Protein AF-A0A2H5QC59-F1 (afdb_monomer_lite)

pLDDT: mean 82.48, std 16.46, range [29.66, 98.06]

Secondary structure (DSSP, 8-state):
-PPP-S--HHHHHHHTSSSPPP----S---BTTB---SEESS--SS-PEE--TT-TTTSPP-----TT-----------SS--EEEEBTTB-EEEEEETTEEEEEEEESEEEE--

Structure (mmCIF, N/CA/C/O backbone):
data_AF-A0A2H5QC59-F1
#
_entry.id   AF-A0A2H5QC59-F1
#
loop_
_atom_site.group_PDB
_atom_site.id
_atom_site.type_symbol
_atom_site.label_atom_id
_atom_site.label_alt_id
_atom_site.label_comp_id
_atom_site.label_asym_id
_atom_site.label_entity_id
_atom_site.label_seq_id
_atom_site.pdbx_PDB_ins_code
_atom_site.Cartn_x
_atom_site.Cartn_y
_atom_site.Cartn_z
_atom_site.occupancy
_atom_site.B_iso_or_equiv
_atom_site.auth_seq_id
_atom_site.auth_comp_id
_atom_site.auth_asym_id
_atom_site.auth_atom_id
_atom_site.pdbx_PDB_model_num
ATOM 1 N N . MET A 1 1 ? 5.821 21.209 -6.557 1.00 31.08 1 MET A N 1
ATOM 2 C CA . MET A 1 1 ? 6.802 20.530 -7.425 1.00 31.08 1 MET A CA 1
ATOM 3 C C . MET A 1 1 ? 6.591 19.036 -7.237 1.00 31.08 1 MET A C 1
ATOM 5 O O . MET A 1 1 ? 7.087 18.474 -6.273 1.00 31.08 1 MET A O 1
ATOM 9 N N . GLN A 1 2 ? 5.707 18.434 -8.034 1.00 29.66 2 GLN A N 1
ATOM 10 C CA . GLN A 1 2 ? 5.482 16.988 -7.999 1.00 29.66 2 GLN A CA 1
ATOM 11 C C . GLN A 1 2 ? 6.689 16.340 -8.679 1.00 29.66 2 GLN A C 1
ATOM 13 O O . GLN A 1 2 ? 7.000 16.673 -9.818 1.00 29.66 2 GLN A O 1
ATOM 18 N N . ARG A 1 3 ? 7.427 15.503 -7.950 1.00 38.53 3 ARG A N 1
ATOM 19 C CA . ARG A 1 3 ? 8.477 14.665 -8.534 1.00 38.53 3 ARG A CA 1
ATOM 20 C C . ARG A 1 3 ? 7.757 13.615 -9.381 1.00 38.53 3 ARG A C 1
ATOM 22 O O . ARG A 1 3 ? 6.941 12.876 -8.837 1.00 38.53 3 ARG A O 1
ATOM 29 N N . GLU A 1 4 ? 7.989 13.608 -10.690 1.0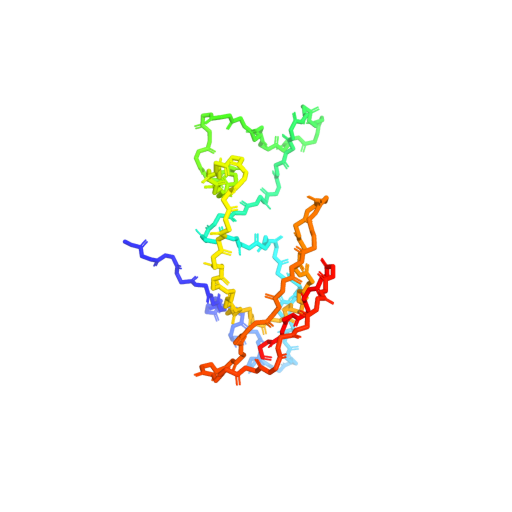0 42.09 4 GLU A N 1
ATOM 30 C CA . GLU A 1 4 ? 7.397 12.619 -11.594 1.00 42.09 4 GLU A CA 1
ATOM 31 C C . GLU A 1 4 ? 7.856 11.211 -11.197 1.00 42.09 4 GLU A C 1
ATOM 33 O O . GLU A 1 4 ? 9.050 10.934 -11.078 1.00 42.09 4 GLU A O 1
ATOM 38 N N . VAL A 1 5 ? 6.887 10.330 -10.953 1.00 58.47 5 VAL A N 1
ATOM 39 C CA . VAL A 1 5 ? 7.096 8.896 -10.745 1.00 58.47 5 VAL A CA 1
ATOM 40 C C . VAL A 1 5 ? 6.996 8.258 -12.130 1.00 58.47 5 VAL A C 1
ATOM 42 O O . VAL A 1 5 ? 5.899 7.985 -12.606 1.00 58.47 5 VAL A O 1
ATOM 45 N N . GLY A 1 6 ? 8.125 8.122 -12.827 1.00 68.00 6 GLY A N 1
ATOM 46 C CA . GLY A 1 6 ? 8.170 7.627 -14.205 1.00 68.00 6 GLY A CA 1
ATOM 47 C C . GLY A 1 6 ? 9.586 7.283 -14.669 1.00 68.00 6 GLY A C 1
ATOM 48 O O . GLY A 1 6 ? 10.556 7.494 -13.938 1.00 68.00 6 GLY A O 1
ATOM 49 N N . LEU A 1 7 ? 9.697 6.728 -15.880 1.00 79.75 7 LEU A N 1
ATOM 50 C CA . LEU A 1 7 ? 10.988 6.402 -16.493 1.00 79.75 7 LEU A CA 1
ATOM 51 C C . LEU A 1 7 ? 11.770 7.672 -16.834 1.00 79.75 7 LEU A C 1
ATOM 53 O O . LEU A 1 7 ? 11.204 8.661 -17.300 1.00 79.75 7 LEU A O 1
ATOM 57 N N . THR A 1 8 ? 13.086 7.629 -16.648 1.00 85.56 8 THR A N 1
ATOM 58 C CA . THR A 1 8 ? 13.977 8.705 -17.088 1.00 85.56 8 THR A CA 1
ATOM 59 C C . THR A 1 8 ? 14.171 8.674 -18.603 1.00 85.56 8 THR A C 1
ATOM 61 O O . THR A 1 8 ? 13.985 7.644 -19.252 1.00 85.56 8 THR A O 1
ATOM 64 N N . VAL A 1 9 ? 14.606 9.798 -19.180 1.00 86.25 9 VAL A N 1
ATOM 65 C CA . VAL A 1 9 ? 14.916 9.894 -20.619 1.00 86.25 9 VAL A CA 1
ATOM 66 C C . VAL A 1 9 ? 15.924 8.822 -21.049 1.00 86.25 9 VAL A C 1
ATOM 68 O O . VAL A 1 9 ? 15.732 8.181 -22.078 1.00 86.25 9 VAL A O 1
ATOM 71 N N . GLU A 1 10 ? 16.942 8.564 -20.227 1.00 86.81 10 GLU A N 1
ATOM 72 C CA . GLU A 1 10 ? 17.955 7.533 -20.489 1.00 86.81 10 GLU A CA 1
ATOM 73 C C . GLU A 1 10 ? 17.366 6.119 -20.475 1.00 86.81 10 GLU A C 1
ATOM 75 O O . GLU A 1 10 ? 17.694 5.294 -21.322 1.00 86.81 10 GLU A O 1
ATOM 80 N N . GLN A 1 11 ? 16.452 5.835 -19.542 1.00 86.31 11 GLN A N 1
ATOM 81 C CA . GLN A 1 11 ? 15.756 4.549 -19.481 1.00 86.31 11 GLN A CA 1
ATOM 82 C C . GLN A 1 11 ? 14.882 4.324 -20.721 1.00 86.31 11 GLN A C 1
ATOM 84 O O . GLN A 1 11 ? 14.882 3.231 -21.285 1.00 86.31 11 GLN A O 1
ATOM 89 N N . VAL A 1 12 ? 14.179 5.359 -21.187 1.00 89.75 12 VAL A N 1
ATOM 90 C CA . VAL A 1 12 ? 13.367 5.299 -22.414 1.00 89.75 12 VAL A CA 1
ATOM 91 C C . VAL A 1 12 ? 14.245 5.117 -23.658 1.00 89.75 12 VAL A C 1
ATOM 93 O O . VAL A 1 12 ? 13.923 4.307 -24.533 1.00 89.75 12 VAL A O 1
ATOM 96 N N . ALA A 1 13 ? 15.376 5.824 -23.731 1.00 89.38 13 ALA A N 1
ATOM 97 C CA . ALA A 1 13 ? 16.349 5.673 -24.810 1.00 89.38 13 ALA A CA 1
ATOM 98 C C . ALA A 1 13 ? 16.973 4.266 -24.820 1.00 89.38 13 ALA A C 1
ATOM 100 O O . ALA A 1 13 ? 17.083 3.652 -25.881 1.00 89.38 13 ALA A O 1
ATOM 101 N N . GLY A 1 14 ? 17.292 3.720 -23.643 1.00 89.75 14 GLY A N 1
ATOM 102 C CA . GLY A 1 14 ? 17.780 2.352 -23.467 1.00 89.75 14 GLY A CA 1
ATOM 103 C C . GLY A 1 14 ? 16.802 1.311 -24.012 1.00 89.75 14 GLY A C 1
ATOM 104 O O . GLY A 1 14 ? 17.192 0.461 -24.815 1.00 89.75 14 GLY A O 1
ATOM 105 N N . LEU A 1 15 ? 15.515 1.432 -23.672 1.00 91.25 15 LEU A N 1
ATOM 106 C CA . LEU A 1 15 ? 14.456 0.549 -24.181 1.00 91.25 15 LEU A CA 1
ATOM 107 C C . LEU A 1 15 ? 14.273 0.634 -25.704 1.00 91.25 15 LEU A C 1
ATOM 109 O O . LEU A 1 15 ? 13.854 -0.341 -26.323 1.00 91.25 15 LEU A O 1
ATOM 113 N N . SER A 1 16 ? 14.598 1.782 -26.303 1.00 93.81 16 SER A N 1
ATOM 114 C CA . SER A 1 16 ? 14.458 2.031 -27.745 1.00 93.81 16 SER A CA 1
ATOM 115 C C . SER A 1 16 ? 15.719 1.695 -28.555 1.00 93.81 16 SER A C 1
ATOM 117 O O . SER A 1 16 ? 15.719 1.838 -29.778 1.00 93.81 16 SER A O 1
ATOM 119 N N . SER A 1 17 ? 16.806 1.282 -27.898 1.00 93.38 17 SER A N 1
ATOM 120 C CA . SER A 1 17 ? 18.084 0.975 -28.549 1.00 93.38 17 SER A CA 1
ATOM 121 C C . SER A 1 17 ? 18.125 -0.447 -29.133 1.00 93.38 17 SER A C 1
ATOM 123 O O . SER A 1 17 ? 17.275 -1.288 -28.842 1.00 93.38 17 SER A O 1
ATOM 125 N N . THR A 1 18 ? 19.113 -0.732 -29.987 1.00 93.94 18 THR A N 1
ATOM 126 C CA . THR A 1 18 ? 19.356 -2.073 -30.546 1.00 93.94 18 THR A CA 1
ATOM 127 C C . THR A 1 18 ? 20.777 -2.538 -30.208 1.00 93.94 18 THR A C 1
ATOM 129 O O . THR A 1 18 ? 21.724 -1.977 -30.768 1.00 93.94 18 THR A O 1
ATOM 132 N N . PRO A 1 19 ? 20.956 -3.567 -29.358 1.00 91.31 19 PRO A N 1
ATOM 133 C CA . PRO A 1 19 ? 19.918 -4.328 -28.650 1.00 91.31 19 PRO A CA 1
ATOM 134 C C . PRO A 1 19 ? 19.255 -3.510 -27.522 1.00 91.31 19 PRO A C 1
ATOM 136 O O . PRO A 1 19 ? 19.932 -2.677 -26.924 1.00 91.31 19 PRO A O 1
ATOM 139 N N . PRO A 1 20 ? 17.968 -3.750 -27.204 1.00 91.31 20 PRO A N 1
ATOM 140 C CA . PRO A 1 20 ? 17.266 -2.993 -26.172 1.00 91.31 20 PRO A CA 1
ATOM 141 C C . PRO A 1 20 ? 17.878 -3.241 -24.793 1.00 91.31 20 PRO A C 1
ATOM 143 O O . PRO A 1 20 ? 18.154 -4.382 -24.412 1.00 91.31 20 PRO A O 1
ATOM 146 N N . GLN A 1 21 ? 18.058 -2.165 -24.031 1.00 93.00 21 GLN A N 1
ATOM 147 C CA . GLN A 1 21 ? 18.593 -2.201 -22.677 1.00 93.00 21 GLN A CA 1
ATOM 148 C C . GLN A 1 21 ? 17.452 -2.143 -21.658 1.00 93.00 21 GLN A C 1
ATOM 150 O O . GLN A 1 21 ? 16.696 -1.175 -21.594 1.00 93.00 21 GLN A O 1
ATOM 155 N N . TRP A 1 22 ? 17.344 -3.192 -20.842 1.00 88.38 22 TRP A N 1
ATOM 156 C CA . TRP A 1 22 ? 16.346 -3.281 -19.780 1.00 88.38 22 TRP A CA 1
ATOM 157 C C . TRP A 1 22 ? 16.645 -2.289 -18.647 1.00 88.38 22 TRP A C 1
ATOM 159 O O . TRP A 1 22 ? 17.793 -2.132 -18.233 1.00 88.38 22 TRP A O 1
ATOM 169 N N . ILE A 1 23 ? 15.600 -1.652 -18.117 1.00 87.62 23 ILE A N 1
ATOM 170 C CA . ILE A 1 23 ? 15.688 -0.567 -17.120 1.00 87.62 23 ILE A CA 1
ATOM 171 C C . ILE A 1 23 ? 16.081 -1.022 -15.702 1.00 87.62 23 ILE A C 1
ATOM 173 O O . ILE A 1 23 ? 16.420 -0.182 -14.869 1.00 87.62 23 ILE A O 1
ATOM 177 N N . GLY A 1 24 ? 16.049 -2.332 -15.440 1.00 86.44 24 GLY A N 1
ATOM 178 C CA . GLY A 1 24 ? 16.241 -2.934 -14.120 1.00 86.44 24 GLY A CA 1
ATOM 179 C C . GLY A 1 24 ? 15.041 -2.791 -13.175 1.00 86.44 24 GLY A C 1
ATOM 180 O O . GLY A 1 24 ? 13.999 -2.243 -13.531 1.00 86.44 24 GLY A O 1
ATOM 181 N N . GLU A 1 25 ? 15.206 -3.303 -11.956 1.00 84.19 25 GLU A N 1
ATOM 182 C CA . GLU A 1 25 ? 14.218 -3.181 -10.878 1.00 84.19 25 GLU A CA 1
ATOM 183 C C . GLU A 1 25 ? 14.215 -1.767 -10.267 1.00 84.19 25 GLU A C 1
ATOM 185 O O . GLU A 1 25 ? 15.272 -1.128 -10.174 1.00 84.19 25 GLU A O 1
ATOM 190 N N . PRO A 1 26 ? 13.054 -1.260 -9.810 1.00 81.56 26 PRO A N 1
ATOM 191 C CA . PRO A 1 26 ? 12.977 0.034 -9.149 1.00 81.56 26 PRO A CA 1
ATOM 192 C C . PRO A 1 26 ? 13.715 0.023 -7.806 1.00 81.56 26 PRO A C 1
ATOM 194 O O . PRO A 1 26 ? 13.740 -0.970 -7.083 1.00 81.56 26 PRO A O 1
ATOM 197 N N . GLN A 1 27 ? 14.312 1.165 -7.461 1.00 77.19 27 GLN A N 1
ATOM 198 C CA . GLN A 1 27 ? 15.224 1.270 -6.323 1.00 77.19 27 GLN A CA 1
ATOM 199 C C . GLN A 1 27 ? 14.524 1.551 -4.978 1.00 77.19 27 GLN A C 1
ATOM 201 O O . GLN A 1 27 ? 14.730 0.773 -4.047 1.00 77.19 27 GLN A O 1
ATOM 206 N N . PRO A 1 28 ? 13.692 2.604 -4.823 1.00 82.94 28 PRO A N 1
ATOM 207 C CA . PRO A 1 28 ? 12.775 2.679 -3.689 1.00 82.94 28 PRO A CA 1
ATOM 208 C C . PRO A 1 28 ? 11.317 2.457 -4.101 1.00 82.94 28 PRO A C 1
ATOM 210 O O . PRO A 1 28 ? 10.824 3.046 -5.063 1.00 82.94 28 PRO A O 1
ATOM 213 N N . LEU A 1 29 ? 10.590 1.695 -3.284 1.00 84.38 29 LEU A N 1
ATOM 214 C CA . LEU A 1 29 ? 9.133 1.768 -3.243 1.00 84.38 29 LEU A CA 1
ATOM 215 C C . LEU A 1 29 ? 8.708 3.049 -2.514 1.00 84.38 29 LEU A C 1
ATOM 217 O O . LEU A 1 29 ? 9.269 3.382 -1.467 1.00 84.38 29 LEU A O 1
ATOM 221 N N . LEU A 1 30 ? 7.704 3.746 -3.048 1.00 87.38 30 LEU A N 1
ATOM 222 C CA . LEU A 1 30 ? 7.194 4.990 -2.475 1.00 87.38 30 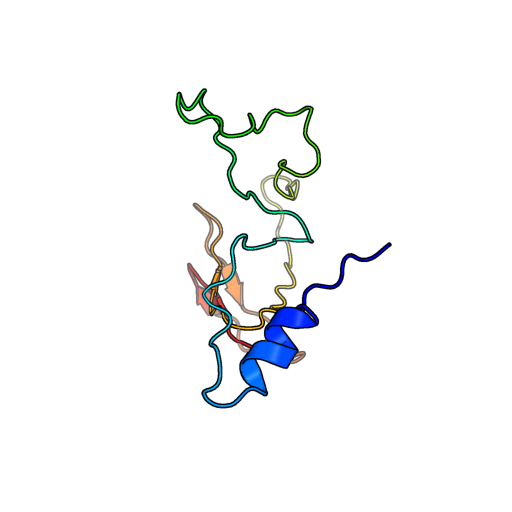LEU A CA 1
ATOM 223 C C . LEU A 1 30 ? 5.769 4.812 -1.942 1.00 87.38 30 LEU A C 1
ATOM 225 O O . LEU A 1 30 ? 4.889 4.342 -2.657 1.00 87.38 30 LEU A O 1
ATOM 229 N N . ILE A 1 31 ? 5.526 5.274 -0.715 1.00 89.12 31 ILE A N 1
ATOM 230 C CA . ILE A 1 31 ? 4.190 5.449 -0.133 1.00 89.12 31 ILE A CA 1
ATOM 231 C C . ILE A 1 31 ? 3.982 6.948 0.058 1.00 89.12 31 ILE A C 1
ATOM 233 O O . ILE A 1 31 ? 4.762 7.601 0.752 1.00 89.12 31 ILE A O 1
ATOM 237 N N . GLN A 1 32 ? 2.960 7.513 -0.590 1.00 88.38 32 GLN A N 1
ATOM 238 C CA . GLN A 1 32 ? 2.710 8.963 -0.598 1.00 88.38 32 GLN A CA 1
ATOM 239 C C . GLN A 1 32 ? 3.957 9.788 -0.989 1.00 88.38 32 GLN A C 1
ATOM 241 O O . GLN A 1 32 ? 4.243 10.831 -0.403 1.00 88.38 32 GLN A O 1
ATOM 246 N N . GLY A 1 33 ? 4.733 9.292 -1.961 1.00 84.44 33 GLY A N 1
ATOM 247 C CA . GLY A 1 33 ? 5.950 9.945 -2.458 1.00 84.44 33 GLY A CA 1
ATOM 248 C C . GLY A 1 33 ? 7.184 9.805 -1.562 1.00 84.44 33 GLY A C 1
ATOM 249 O O . GLY A 1 33 ? 8.229 10.353 -1.902 1.00 84.44 33 GLY A O 1
ATOM 250 N N . LYS A 1 34 ? 7.095 9.070 -0.446 1.00 83.31 34 LYS A N 1
ATOM 251 C CA . LYS A 1 34 ? 8.212 8.838 0.477 1.00 83.31 34 LYS A CA 1
ATOM 252 C C . LYS A 1 34 ? 8.674 7.390 0.441 1.00 83.31 34 LYS A C 1
ATOM 254 O O . LYS A 1 34 ? 7.854 6.476 0.464 1.00 83.31 34 LYS A O 1
ATOM 259 N N . GLY A 1 35 ? 9.984 7.180 0.447 1.00 79.38 35 GLY A N 1
ATOM 260 C CA . GLY A 1 35 ? 10.594 5.856 0.488 1.00 79.38 35 GLY A CA 1
ATOM 261 C C . GLY A 1 35 ? 12.052 5.942 0.903 1.00 79.38 35 GLY A C 1
ATOM 262 O O . GLY A 1 35 ? 12.650 7.014 0.904 1.00 79.38 35 GLY A O 1
ATOM 263 N N . ARG A 1 36 ? 12.627 4.806 1.290 1.00 77.00 36 ARG A N 1
ATOM 264 C CA . ARG A 1 36 ? 14.024 4.727 1.720 1.00 77.00 36 ARG A CA 1
ATOM 265 C C . ARG A 1 36 ? 14.872 4.170 0.589 1.00 77.00 36 ARG A C 1
ATOM 267 O O . ARG A 1 36 ? 14.537 3.135 0.025 1.00 77.00 36 ARG A O 1
ATOM 274 N N . PHE A 1 37 ? 15.982 4.837 0.299 1.00 74.75 37 PHE A N 1
ATOM 275 C CA . PHE A 1 37 ? 16.983 4.363 -0.646 1.00 74.75 37 PHE A CA 1
ATOM 276 C C . PHE A 1 37 ? 18.373 4.558 -0.053 1.00 74.75 37 PHE A C 1
ATOM 278 O O . PHE A 1 37 ? 18.698 5.656 0.392 1.00 74.75 37 PHE A O 1
ATOM 285 N N . ASN A 1 38 ? 19.181 3.495 -0.055 1.00 69.00 38 ASN A N 1
ATOM 286 C CA . ASN A 1 38 ? 20.580 3.521 0.379 1.00 69.00 38 ASN A CA 1
ATOM 287 C C . ASN A 1 38 ? 20.813 4.235 1.729 1.00 69.00 38 ASN A C 1
ATOM 289 O O . ASN A 1 38 ? 21.737 5.033 1.895 1.00 69.00 38 ASN A O 1
ATOM 293 N N . CYS A 1 39 ? 19.934 3.965 2.693 1.00 66.06 39 CYS A N 1
ATOM 294 C CA . CYS A 1 39 ? 20.046 4.484 4.043 1.00 66.06 39 CYS A CA 1
ATOM 295 C C . CYS A 1 39 ? 19.735 3.384 5.057 1.00 66.06 39 CYS A C 1
ATOM 297 O O . CYS A 1 39 ? 18.870 2.532 4.830 1.00 66.06 39 CYS A O 1
ATOM 299 N N . SER A 1 40 ? 20.427 3.408 6.190 1.00 63.78 40 SER A N 1
ATOM 300 C CA . SER A 1 40 ? 20.223 2.462 7.284 1.00 63.78 40 SER A CA 1
ATOM 301 C C . SER A 1 40 ? 19.887 3.202 8.580 1.00 63.78 40 SER A C 1
ATOM 303 O O . SER A 1 40 ? 20.350 4.314 8.823 1.00 63.78 40 SER A O 1
ATOM 305 N N . SER A 1 41 ? 19.063 2.570 9.425 1.00 57.16 41 SER A N 1
ATOM 306 C CA . SER A 1 41 ? 18.751 3.040 10.791 1.00 57.16 41 SER A CA 1
ATOM 307 C C . SER A 1 41 ? 19.912 2.821 11.772 1.00 57.16 41 SER A C 1
ATOM 309 O O . SER A 1 41 ? 19.846 3.243 12.923 1.00 57.16 41 SER A O 1
ATOM 311 N N . LEU A 1 42 ? 20.949 2.111 11.333 1.00 53.03 42 LEU A N 1
ATOM 312 C CA . LEU A 1 42 ? 22.141 1.761 12.093 1.00 53.03 42 LEU A CA 1
ATOM 313 C C . LEU A 1 42 ? 23.349 2.264 11.308 1.00 53.03 42 LEU A C 1
ATOM 315 O O . LEU A 1 42 ? 23.338 2.181 10.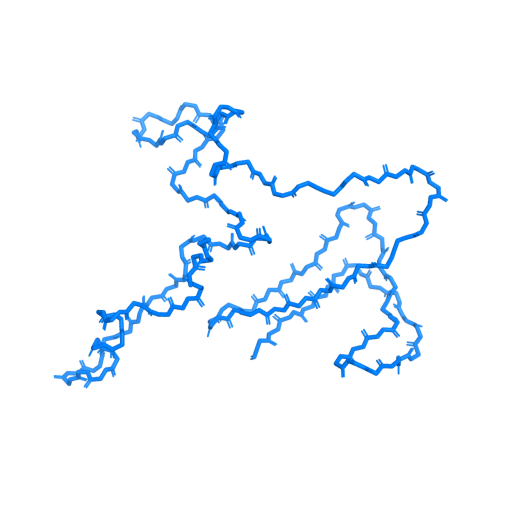079 1.00 53.03 42 LEU A O 1
ATOM 319 N N . ASN A 1 43 ? 24.364 2.773 12.009 1.00 51.66 43 ASN A N 1
ATOM 320 C CA . ASN A 1 43 ? 25.651 3.173 11.438 1.00 51.66 43 ASN A CA 1
ATOM 321 C C . ASN A 1 43 ? 26.235 1.999 10.642 1.00 51.66 43 ASN A C 1
ATOM 323 O O . ASN A 1 43 ? 26.876 1.116 11.212 1.00 51.66 43 ASN A O 1
ATOM 327 N N . SER A 1 44 ? 25.975 1.956 9.336 1.00 46.44 44 SER A N 1
ATOM 328 C CA . SER A 1 44 ? 26.592 0.958 8.479 1.00 46.44 44 SER A CA 1
ATOM 329 C C . SER A 1 44 ? 28.031 1.410 8.238 1.00 46.44 44 SER A C 1
ATOM 331 O O . SER A 1 44 ? 28.230 2.553 7.819 1.00 46.44 44 SER A O 1
ATOM 333 N N . PRO A 1 45 ? 29.046 0.553 8.444 1.00 51.34 45 PRO A N 1
ATOM 334 C CA . PRO A 1 45 ? 30.442 0.889 8.147 1.00 51.34 45 PRO A CA 1
ATOM 335 C C . PRO A 1 45 ? 30.679 1.171 6.650 1.00 51.34 45 PRO A C 1
ATOM 337 O O . PRO A 1 45 ? 31.757 1.603 6.256 1.00 51.34 45 PRO A O 1
ATOM 340 N N . THR A 1 46 ? 29.663 0.956 5.812 1.00 51.03 46 THR A N 1
ATOM 341 C CA . THR A 1 46 ? 29.671 1.124 4.360 1.00 51.03 46 THR A CA 1
ATOM 342 C C . THR A 1 46 ? 29.027 2.442 3.910 1.00 51.03 46 THR A C 1
ATOM 344 O O . THR A 1 46 ? 28.130 2.410 3.078 1.00 51.03 46 THR A O 1
ATOM 347 N N . GLY A 1 47 ? 29.404 3.595 4.472 1.00 52.41 47 GLY A N 1
ATOM 348 C CA . GLY A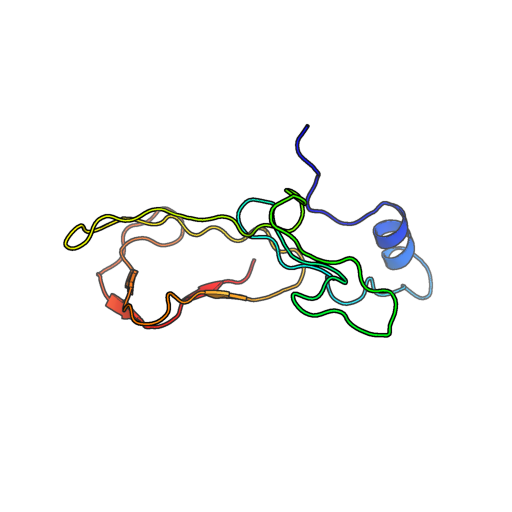 1 47 ? 29.091 4.920 3.896 1.00 52.41 47 GLY A CA 1
ATOM 349 C C . GLY A 1 47 ? 27.616 5.231 3.568 1.00 52.41 47 GLY A C 1
ATOM 350 O O . GLY A 1 47 ? 27.358 6.146 2.790 1.00 52.41 47 GLY A O 1
ATOM 351 N N . ALA A 1 48 ? 26.658 4.478 4.116 1.00 56.41 48 ALA A N 1
ATOM 352 C CA . ALA A 1 48 ? 25.235 4.683 3.883 1.00 56.41 48 ALA A CA 1
ATOM 353 C C . ALA A 1 48 ? 24.770 5.892 4.697 1.00 56.41 48 ALA A C 1
ATOM 355 O O . ALA A 1 48 ? 25.114 6.030 5.874 1.00 56.41 48 ALA A O 1
ATOM 356 N N . THR A 1 49 ? 23.990 6.773 4.072 1.00 59.09 49 THR A N 1
ATOM 357 C CA . THR A 1 49 ? 23.451 7.964 4.733 1.00 59.09 49 THR A CA 1
ATOM 358 C C . THR A 1 49 ? 22.589 7.542 5.923 1.00 59.09 49 THR A C 1
ATOM 360 O O . THR A 1 49 ? 21.744 6.654 5.805 1.00 59.09 49 THR A O 1
ATOM 363 N N . ILE A 1 50 ? 22.797 8.168 7.083 1.00 62.31 50 ILE A N 1
ATOM 364 C CA . ILE A 1 50 ? 22.017 7.867 8.285 1.00 62.31 50 ILE A CA 1
ATOM 365 C C . ILE A 1 50 ? 20.596 8.405 8.094 1.00 62.31 50 ILE A C 1
ATOM 367 O O . ILE A 1 50 ? 20.386 9.609 7.937 1.00 62.31 50 ILE A O 1
ATOM 371 N N . CYS A 1 51 ? 19.620 7.503 8.135 1.00 63.53 51 CYS A N 1
ATOM 372 C CA . CYS A 1 51 ? 18.198 7.819 8.063 1.00 63.53 51 CYS A CA 1
ATOM 373 C C . CYS A 1 51 ? 17.692 8.317 9.437 1.00 63.53 51 CYS A C 1
ATOM 375 O O . CYS A 1 51 ? 17.042 7.573 10.166 1.00 63.53 51 CYS A O 1
ATOM 377 N N . ASN A 1 52 ? 18.027 9.560 9.811 1.00 62.78 52 ASN A N 1
ATOM 378 C CA . ASN A 1 52 ? 17.612 10.198 11.075 1.00 62.78 52 ASN A CA 1
ATOM 379 C C . ASN A 1 52 ? 16.324 11.030 10.927 1.00 62.78 52 ASN A C 1
ATOM 381 O O . ASN A 1 52 ? 15.962 11.428 9.820 1.00 62.78 52 ASN A O 1
ATOM 385 N N . GLU A 1 53 ? 15.671 11.376 12.046 1.00 56.59 53 GLU A N 1
ATOM 386 C CA . GLU A 1 53 ? 14.475 12.249 12.080 1.00 56.59 53 GLU A CA 1
ATOM 387 C C . GLU A 1 53 ? 14.679 13.608 11.386 1.00 56.59 53 GLU A C 1
ATOM 389 O O . GLU A 1 53 ? 13.732 14.200 10.874 1.00 56.59 53 GLU A O 1
ATOM 394 N N . THR A 1 54 ? 15.922 14.083 11.300 1.00 63.28 54 THR A N 1
ATOM 395 C CA . THR A 1 54 ? 16.308 15.317 10.601 1.00 63.28 54 THR A CA 1
ATOM 396 C C . THR A 1 54 ? 16.347 15.196 9.076 1.00 63.28 54 THR A C 1
ATOM 398 O O . THR A 1 54 ? 16.516 16.208 8.400 1.00 63.28 54 THR A O 1
ATOM 401 N N . SER A 1 55 ? 16.178 13.994 8.516 1.00 67.69 55 SER A N 1
ATOM 402 C CA . SER A 1 55 ? 16.134 13.748 7.070 1.00 67.69 55 SER A CA 1
ATOM 403 C C . SER A 1 55 ? 14.685 13.515 6.597 1.00 67.69 55 SER A C 1
ATOM 405 O O . SER A 1 55 ? 14.196 12.382 6.593 1.00 67.69 55 SER A O 1
ATOM 407 N N . PRO A 1 56 ? 13.946 14.571 6.196 1.00 66.25 56 PRO A N 1
ATOM 408 C CA . PRO A 1 56 ? 12.526 14.458 5.840 1.00 66.25 56 PRO A CA 1
ATOM 409 C C . PRO A 1 56 ? 12.263 13.554 4.625 1.00 66.25 56 PRO A C 1
ATOM 411 O O . PRO A 1 56 ? 11.179 12.970 4.529 1.00 66.25 56 PRO A O 1
ATOM 414 N N . GLU A 1 57 ? 13.267 13.401 3.755 1.00 64.81 57 GLU A N 1
ATOM 415 C CA . GLU A 1 57 ? 13.287 12.526 2.570 1.00 64.81 57 GLU A CA 1
ATOM 416 C C . GLU A 1 57 ? 13.232 11.029 2.921 1.00 64.81 57 GLU A C 1
ATOM 418 O O . GLU A 1 57 ? 12.901 10.191 2.092 1.00 64.81 57 GLU A O 1
ATOM 423 N N . CYS A 1 58 ? 13.576 10.689 4.161 1.00 67.50 58 CYS A N 1
ATOM 424 C CA . CYS A 1 58 ? 13.817 9.330 4.637 1.00 67.50 58 CYS A CA 1
ATOM 425 C C . CYS A 1 58 ? 12.795 8.852 5.682 1.00 67.50 58 CYS A C 1
ATOM 427 O O . CYS A 1 58 ? 12.747 7.668 6.051 1.00 67.50 58 CYS A O 1
ATOM 429 N N . SER A 1 59 ? 11.980 9.785 6.175 1.00 76.25 59 SER A N 1
ATOM 430 C CA . SER A 1 59 ? 10.910 9.516 7.126 1.00 76.25 59 SER A CA 1
ATOM 431 C C . SER A 1 59 ? 9.700 8.923 6.394 1.00 76.25 59 SER A C 1
ATOM 433 O O . SER A 1 59 ? 9.237 9.526 5.421 1.00 76.25 59 SER A O 1
ATOM 435 N N . PRO A 1 60 ? 9.178 7.756 6.814 1.00 79.38 60 PRO A N 1
ATOM 436 C CA . PRO A 1 60 ? 8.014 7.158 6.175 1.00 79.38 60 PRO A CA 1
ATOM 437 C C . PRO A 1 60 ? 6.789 8.067 6.314 1.00 79.38 60 PRO A C 1
ATOM 439 O O . PRO A 1 60 ? 6.679 8.877 7.236 1.00 79.38 60 PRO A O 1
ATOM 442 N N . TYR A 1 61 ? 5.841 7.929 5.391 1.00 86.50 61 TYR A N 1
ATOM 443 C CA . TYR A 1 61 ? 4.536 8.549 5.570 1.00 86.50 61 TYR A CA 1
ATOM 444 C C . TYR A 1 61 ? 3.792 7.858 6.719 1.00 86.50 61 TYR A C 1
ATOM 446 O O . TYR A 1 61 ? 3.656 6.635 6.721 1.00 86.50 61 TYR A O 1
ATOM 454 N N . ALA A 1 62 ? 3.323 8.640 7.690 1.00 88.75 62 ALA A N 1
ATOM 455 C CA . ALA A 1 62 ? 2.606 8.140 8.855 1.00 88.75 62 ALA A CA 1
ATOM 456 C C . ALA A 1 62 ? 1.133 8.554 8.797 1.00 88.75 62 ALA A C 1
ATOM 458 O O . ALA A 1 62 ? 0.811 9.713 8.530 1.00 88.75 62 ALA A O 1
ATOM 459 N N . ILE A 1 63 ? 0.248 7.602 9.090 1.00 91.12 63 ILE A N 1
ATOM 460 C CA . ILE A 1 63 ? -1.187 7.834 9.262 1.00 91.12 63 ILE A CA 1
ATOM 461 C C . ILE A 1 63 ? -1.491 7.695 10.751 1.00 91.12 63 ILE A C 1
ATOM 463 O O . ILE A 1 63 ? -1.357 6.612 11.317 1.00 91.12 63 ILE A O 1
ATOM 467 N N . THR A 1 64 ? -1.899 8.788 11.392 1.00 93.56 64 THR A N 1
ATOM 468 C CA . THR A 1 64 ? -2.307 8.766 12.800 1.00 93.56 64 THR A CA 1
ATOM 469 C C . THR A 1 64 ? -3.734 8.247 12.919 1.00 93.56 64 THR A C 1
ATOM 471 O O . THR A 1 64 ? -4.649 8.778 12.289 1.00 93.56 64 THR A O 1
ATOM 474 N N . VAL A 1 65 ? -3.932 7.237 13.763 1.00 95.31 65 VAL A N 1
ATOM 475 C CA . VAL A 1 65 ? -5.237 6.618 14.020 1.00 95.31 65 VAL A CA 1
ATOM 476 C C . VAL A 1 65 ? -5.634 6.767 15.485 1.00 95.31 65 VAL A C 1
ATOM 478 O O . VAL A 1 65 ? -4.785 6.884 16.368 1.00 95.31 65 VAL A O 1
ATOM 481 N N . ILE A 1 66 ? -6.939 6.758 15.745 1.00 96.88 66 ILE A N 1
ATOM 482 C CA . ILE A 1 66 ? -7.512 6.771 17.091 1.00 96.88 66 ILE A CA 1
ATOM 483 C C . ILE A 1 66 ? -8.025 5.360 17.405 1.00 96.88 66 ILE A C 1
ATOM 485 O O . ILE A 1 66 ? -8.772 4.799 16.595 1.00 96.88 66 ILE A O 1
ATOM 489 N N . PRO A 1 67 ? -7.681 4.785 18.572 1.00 96.38 67 PRO A N 1
ATOM 490 C CA . PRO A 1 67 ? -8.185 3.478 18.976 1.00 96.38 67 PRO A CA 1
ATOM 491 C C . PRO A 1 67 ? -9.719 3.396 18.949 1.00 96.38 67 PRO A C 1
ATOM 493 O O . PRO A 1 67 ? -10.415 4.331 19.348 1.00 96.38 67 PRO A O 1
ATOM 496 N N . GLY A 1 68 ? -10.251 2.266 18.479 1.00 95.88 68 GLY A N 1
ATOM 497 C CA . GLY A 1 68 ? -11.696 2.010 18.413 1.00 95.88 68 GLY A CA 1
ATOM 498 C C . GLY A 1 68 ? -12.439 2.728 17.278 1.00 95.88 68 GLY A C 1
ATOM 499 O O . GLY A 1 68 ? -13.666 2.657 17.221 1.00 95.88 68 GLY A O 1
ATOM 500 N N . LYS A 1 69 ? -11.735 3.424 16.377 1.00 97.38 69 LYS A N 1
ATOM 501 C CA . LYS A 1 69 ? -12.321 4.020 15.169 1.00 97.38 69 LYS A CA 1
ATOM 502 C C . LYS A 1 69 ? -12.114 3.128 13.946 1.00 97.38 69 LYS A C 1
ATOM 504 O O . LYS A 1 69 ? -11.110 2.432 13.829 1.00 97.38 69 LYS A O 1
ATOM 509 N N . THR A 1 70 ? -13.063 3.204 13.016 1.00 96.25 70 THR A N 1
ATOM 510 C CA . THR A 1 70 ? -12.992 2.551 11.705 1.00 96.25 70 THR A CA 1
ATOM 511 C C . THR A 1 70 ? -12.621 3.584 10.648 1.00 96.25 70 THR A C 1
ATOM 513 O O . THR A 1 70 ? -13.216 4.660 10.597 1.00 96.25 70 THR A O 1
ATOM 516 N N . TYR A 1 71 ? -11.651 3.248 9.800 1.00 97.06 71 TYR A N 1
ATOM 517 C CA . TYR A 1 71 ? -11.139 4.122 8.748 1.00 97.06 71 TYR A CA 1
ATOM 518 C C . TYR A 1 71 ? -11.312 3.462 7.379 1.00 97.06 71 TYR A C 1
ATOM 520 O O . TYR A 1 71 ? -11.090 2.261 7.238 1.00 97.06 71 TYR A O 1
ATOM 528 N N . ARG A 1 72 ? -11.678 4.256 6.367 1.00 95.94 72 ARG A N 1
ATOM 529 C CA . ARG A 1 72 ? -11.675 3.840 4.959 1.00 95.94 72 ARG A CA 1
ATOM 530 C C . ARG A 1 72 ? -10.395 4.350 4.311 1.00 95.94 72 ARG A C 1
ATOM 532 O O . ARG A 1 72 ? -10.212 5.559 4.191 1.00 95.94 72 ARG A O 1
ATOM 539 N N . LEU A 1 73 ? -9.520 3.429 3.923 1.00 95.25 73 LEU A N 1
ATOM 540 C CA . LEU A 1 73 ? -8.273 3.732 3.227 1.00 95.25 73 LEU A CA 1
ATOM 541 C C . LEU A 1 73 ? -8.473 3.503 1.728 1.00 95.25 73 LEU A C 1
ATOM 543 O O . LEU A 1 73 ? -8.860 2.412 1.322 1.00 95.25 73 LEU A O 1
ATOM 547 N N . GLY A 1 74 ? -8.222 4.533 0.920 1.00 94.00 74 GLY A N 1
ATOM 548 C CA . GLY A 1 74 ? -8.142 4.396 -0.533 1.00 94.00 74 GLY A CA 1
ATOM 549 C C . GLY A 1 74 ? -6.729 3.984 -0.925 1.00 94.00 74 GLY A C 1
ATOM 550 O O . GLY A 1 74 ? -5.786 4.730 -0.665 1.00 94.00 74 GLY A O 1
ATOM 551 N N . ILE A 1 75 ? -6.581 2.803 -1.523 1.00 93.25 75 ILE A N 1
ATOM 552 C CA . ILE A 1 75 ? -5.292 2.287 -1.992 1.00 93.25 75 ILE A CA 1
ATOM 553 C C . ILE A 1 75 ? -5.291 2.378 -3.514 1.00 93.25 75 ILE A C 1
ATOM 555 O O . ILE A 1 75 ? -6.156 1.809 -4.171 1.00 93.25 75 ILE A O 1
ATOM 559 N N . SER A 1 76 ? -4.320 3.097 -4.069 1.00 91.62 76 SER A N 1
ATOM 560 C CA . SER A 1 76 ? -4.116 3.216 -5.510 1.00 91.62 76 SER A CA 1
ATOM 561 C C . SER A 1 76 ? -2.655 2.928 -5.826 1.00 91.62 76 SER A C 1
ATOM 563 O O . SER A 1 76 ? -1.760 3.421 -5.135 1.00 91.62 76 SER A O 1
ATOM 565 N N . SER A 1 77 ? -2.421 2.101 -6.844 1.00 89.69 77 SER A N 1
ATOM 566 C CA . SER A 1 77 ? -1.084 1.759 -7.320 1.00 89.69 77 SER A CA 1
ATOM 567 C C . SER A 1 77 ? -0.818 2.466 -8.640 1.00 89.69 77 SER A C 1
ATOM 569 O O . SER A 1 77 ? -1.599 2.349 -9.577 1.00 89.69 77 SER A O 1
ATOM 571 N N . VAL A 1 78 ? 0.302 3.178 -8.710 1.00 88.19 78 VAL A N 1
ATOM 572 C CA . VAL A 1 78 ? 0.820 3.814 -9.934 1.00 88.19 78 VAL A CA 1
ATOM 573 C C . VAL A 1 78 ? 2.233 3.309 -10.236 1.00 88.19 78 VAL A C 1
ATOM 575 O O . VAL A 1 78 ? 3.105 4.048 -10.686 1.00 88.19 78 VAL A O 1
ATOM 578 N N . THR A 1 79 ? 2.491 2.041 -9.908 1.00 85.31 79 THR A N 1
ATOM 579 C CA . THR A 1 79 ? 3.771 1.385 -10.178 1.00 85.31 79 THR A CA 1
ATOM 580 C C . THR A 1 79 ? 3.948 1.132 -11.672 1.00 85.31 79 THR A C 1
ATOM 582 O O . THR A 1 79 ? 2.990 0.881 -12.394 1.00 85.31 79 THR A O 1
ATOM 585 N N . THR A 1 80 ? 5.191 1.197 -12.150 1.00 83.50 80 THR A N 1
ATOM 586 C CA . THR A 1 80 ? 5.515 0.912 -13.560 1.00 83.50 80 THR A CA 1
ATOM 587 C C . THR A 1 80 ? 5.898 -0.550 -13.790 1.00 83.50 80 THR A C 1
ATOM 589 O O . THR A 1 80 ? 5.692 -1.063 -14.882 1.00 83.50 80 THR A O 1
ATOM 592 N N . LEU A 1 81 ? 6.471 -1.216 -12.779 1.00 84.38 81 LEU A N 1
ATOM 593 C CA . LEU A 1 81 ? 6.995 -2.584 -12.908 1.00 84.38 81 LEU A CA 1
ATOM 594 C C . LEU A 1 81 ? 6.613 -3.508 -11.746 1.00 84.38 81 LEU A C 1
ATOM 596 O O . LEU A 1 81 ? 6.386 -4.696 -11.947 1.00 84.38 81 LEU A O 1
ATOM 600 N N . SER A 1 82 ? 6.554 -2.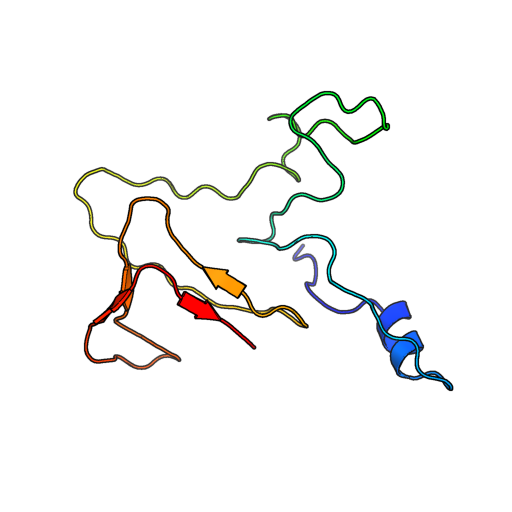984 -10.522 1.00 86.81 82 SER A N 1
ATOM 601 C CA . SER A 1 82 ? 6.348 -3.815 -9.335 1.00 86.81 82 SER A CA 1
ATOM 602 C C . SER A 1 82 ? 4.874 -4.125 -9.085 1.00 86.81 82 SER A C 1
ATOM 604 O O . SER A 1 82 ? 4.054 -3.209 -8.977 1.00 86.81 82 SER A O 1
ATOM 606 N N . ALA A 1 83 ? 4.576 -5.408 -8.881 1.00 89.62 83 ALA A N 1
ATOM 607 C CA . ALA A 1 83 ? 3.388 -5.853 -8.161 1.00 89.62 83 ALA A CA 1
ATOM 608 C C . ALA A 1 83 ? 3.655 -5.782 -6.650 1.00 89.62 83 ALA A C 1
ATOM 610 O O . ALA A 1 83 ? 4.744 -6.132 -6.187 1.00 89.62 83 ALA A O 1
ATOM 611 N N . LEU A 1 84 ? 2.679 -5.316 -5.874 1.00 91.75 84 LEU A N 1
ATOM 612 C CA . LEU A 1 84 ? 2.829 -5.059 -4.444 1.00 91.75 84 LEU A CA 1
ATOM 613 C C . LEU A 1 84 ? 1.827 -5.874 -3.632 1.00 91.75 84 LEU A C 1
ATOM 615 O O . LEU A 1 84 ? 0.707 -6.119 -4.067 1.00 91.75 84 LEU A O 1
ATOM 619 N N . SER A 1 85 ? 2.225 -6.255 -2.419 1.00 93.88 85 SER A N 1
ATOM 620 C CA . SER A 1 85 ? 1.325 -6.802 -1.401 1.00 93.88 85 SER A CA 1
ATOM 621 C C . SER A 1 85 ? 1.214 -5.792 -0.266 1.00 93.88 85 SER A C 1
ATOM 623 O O . SER A 1 85 ? 2.179 -5.563 0.461 1.00 93.88 85 SER A O 1
ATOM 625 N N . PHE A 1 86 ? 0.043 -5.183 -0.114 1.00 94.19 86 PHE A N 1
ATOM 626 C CA . PHE A 1 86 ? -0.258 -4.243 0.957 1.00 94.19 86 PHE A CA 1
ATOM 627 C C . PHE A 1 86 ? -0.876 -4.968 2.155 1.00 94.19 86 PHE A C 1
ATOM 629 O O . PHE A 1 86 ? -1.811 -5.748 1.995 1.00 94.19 86 PHE A O 1
ATOM 636 N N . GLN A 1 87 ? -0.382 -4.685 3.357 1.00 95.69 87 GLN A N 1
ATOM 637 C CA . GLN A 1 87 ? -0.883 -5.235 4.615 1.00 95.69 87 GLN A CA 1
ATOM 638 C C . GLN A 1 87 ? -0.714 -4.203 5.732 1.00 95.69 87 GLN A C 1
ATOM 640 O O . GLN A 1 87 ? 0.232 -3.416 5.725 1.00 95.69 87 GLN A O 1
ATOM 645 N N . ILE A 1 88 ? -1.608 -4.252 6.720 1.00 95.44 88 ILE A N 1
ATOM 646 C CA . ILE A 1 88 ? -1.460 -3.533 7.984 1.00 95.44 88 ILE A CA 1
ATOM 647 C C . ILE A 1 88 ? -1.143 -4.568 9.064 1.00 95.44 88 ILE A C 1
ATOM 649 O O . ILE A 1 88 ? -1.934 -5.472 9.327 1.00 95.44 88 ILE A O 1
ATOM 653 N N . GLU A 1 89 ? 0.032 -4.462 9.678 1.00 94.94 89 GLU A N 1
ATOM 654 C CA . GLU A 1 89 ? 0.456 -5.404 10.714 1.00 94.94 89 GLU A CA 1
ATOM 655 C C . GLU A 1 89 ? -0.544 -5.419 11.882 1.00 94.94 89 GLU A C 1
ATOM 657 O O . GLU A 1 89 ? -0.984 -4.373 12.363 1.00 94.94 89 GLU A O 1
ATOM 662 N N . GLY A 1 90 ? -0.939 -6.618 12.316 1.00 95.75 90 GLY A N 1
ATOM 663 C CA . GLY A 1 90 ? -1.887 -6.805 13.417 1.00 95.75 90 GLY A CA 1
ATOM 664 C C . GLY A 1 90 ? -3.340 -6.420 13.110 1.00 95.75 90 GLY A C 1
ATOM 665 O O . GLY A 1 90 ? -4.159 -6.444 14.026 1.00 95.75 90 GLY A O 1
ATOM 666 N N . HIS A 1 91 ? -3.685 -6.081 11.861 1.00 96.31 91 HIS A N 1
ATOM 667 C CA . HIS A 1 91 ? -5.037 -5.663 11.488 1.00 96.31 91 HIS A CA 1
ATOM 668 C C . HIS A 1 91 ? -5.543 -6.421 10.260 1.00 96.31 91 HIS A C 1
ATOM 670 O O . HIS A 1 91 ? -4.890 -6.468 9.220 1.00 96.31 91 HIS A O 1
ATOM 676 N N . ASN A 1 92 ? -6.760 -6.954 10.361 1.00 97.56 92 ASN A N 1
ATOM 677 C CA . ASN A 1 92 ? -7.497 -7.413 9.190 1.00 97.56 92 ASN A CA 1
ATOM 678 C C . ASN A 1 92 ? -8.146 -6.219 8.488 1.00 97.56 92 ASN A C 1
ATOM 680 O O . ASN A 1 92 ? -8.608 -5.274 9.130 1.00 97.56 92 ASN A O 1
ATOM 684 N N . MET A 1 93 ? -8.232 -6.294 7.168 1.00 97.25 93 MET A N 1
ATOM 685 C CA . MET A 1 93 ? -8.857 -5.281 6.326 1.00 97.25 93 MET A CA 1
ATOM 686 C C . MET A 1 93 ? -10.157 -5.829 5.749 1.00 97.25 93 MET A C 1
ATOM 688 O O . MET A 1 93 ? -10.257 -7.017 5.460 1.00 97.25 93 MET A O 1
ATOM 692 N N . THR A 1 94 ? -11.159 -4.969 5.573 1.00 98.06 94 THR A N 1
ATOM 693 C CA . THR A 1 94 ? -12.394 -5.319 4.856 1.00 98.06 94 THR A CA 1
ATOM 694 C C . THR A 1 94 ? -12.419 -4.564 3.539 1.00 98.06 94 THR A C 1
ATOM 696 O O . THR A 1 94 ? -12.397 -3.332 3.537 1.00 98.06 94 THR A O 1
ATOM 699 N N . VAL A 1 95 ? -12.448 -5.293 2.429 1.00 97.38 95 VAL A N 1
ATOM 700 C CA . VAL A 1 95 ? -12.561 -4.703 1.094 1.00 97.38 95 VAL A CA 1
ATOM 701 C C . VAL A 1 95 ? -14.025 -4.370 0.849 1.00 97.38 95 VAL A C 1
ATOM 703 O O . VAL A 1 95 ? -14.886 -5.223 1.026 1.00 97.38 95 VAL A O 1
ATOM 706 N N . VAL A 1 96 ? -14.302 -3.120 0.480 1.00 97.88 96 VAL A N 1
ATOM 707 C CA . VAL A 1 96 ? -15.667 -2.623 0.220 1.00 97.88 96 VAL A CA 1
ATOM 708 C C . VAL A 1 96 ? -15.807 -1.951 -1.145 1.00 97.88 96 VAL A C 1
ATOM 710 O O . VAL A 1 96 ? -16.920 -1.700 -1.592 1.00 97.88 96 VAL A O 1
ATOM 713 N N . GLU A 1 97 ? -14.693 -1.657 -1.814 1.00 97.38 97 GLU A N 1
ATOM 714 C CA . GLU A 1 97 ? -14.647 -1.030 -3.133 1.00 97.38 97 GLU A CA 1
ATOM 715 C C . GLU A 1 97 ? -13.424 -1.542 -3.903 1.00 97.38 97 GLU A C 1
ATOM 717 O O . GLU A 1 97 ? -12.356 -1.711 -3.310 1.00 97.38 97 GLU A O 1
ATOM 722 N N . ALA A 1 98 ? -13.583 -1.749 -5.209 1.00 95.00 98 ALA A N 1
ATOM 723 C CA . ALA A 1 98 ? -12.507 -1.981 -6.167 1.00 95.00 98 ALA A CA 1
ATOM 724 C C . ALA A 1 98 ? -12.826 -1.233 -7.472 1.00 95.00 98 ALA A C 1
ATOM 726 O O . ALA A 1 98 ? -13.970 -1.244 -7.925 1.00 95.00 98 ALA A O 1
ATOM 727 N N . ASP A 1 99 ? -11.836 -0.553 -8.054 1.00 92.56 99 ASP A N 1
ATOM 728 C CA . ASP A 1 99 ? -11.947 0.163 -9.336 1.00 92.56 99 ASP A CA 1
ATOM 729 C C . ASP A 1 99 ? -13.182 1.079 -9.456 1.00 92.56 99 ASP A C 1
ATOM 731 O O . ASP A 1 99 ? -13.881 1.102 -10.471 1.00 92.56 99 ASP A O 1
ATOM 735 N N . GLY A 1 100 ? -13.485 1.824 -8.386 1.00 94.19 100 GLY A N 1
ATOM 736 C CA . GLY A 1 100 ? -14.610 2.762 -8.335 1.00 94.19 100 GLY A CA 1
ATOM 737 C C . GLY A 1 100 ? -15.985 2.123 -8.115 1.00 94.19 100 GLY A C 1
ATOM 738 O O . GLY A 1 100 ? -16.988 2.837 -8.108 1.00 94.19 100 GLY A O 1
ATOM 739 N N . HIS A 1 101 ? -16.058 0.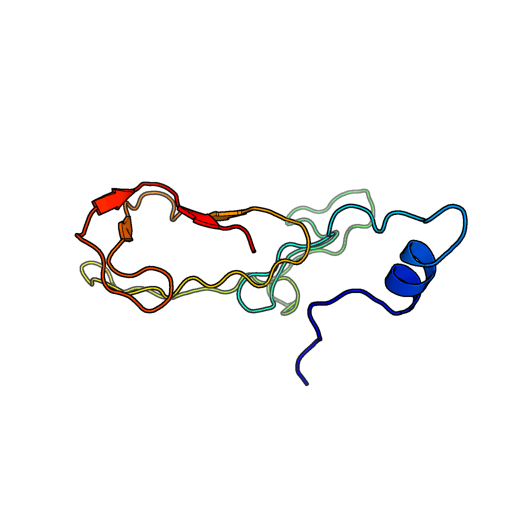802 -7.928 1.00 96.62 101 HIS A N 1
ATOM 740 C CA . HIS A 1 101 ? -17.304 0.065 -7.734 1.00 96.62 101 HIS A CA 1
ATOM 741 C C . HIS A 1 101 ? -17.349 -0.597 -6.359 1.00 96.62 101 HIS A C 1
ATOM 743 O O . HIS A 1 101 ? -16.363 -1.158 -5.881 1.00 96.62 101 HIS A O 1
ATOM 749 N N . TYR A 1 102 ? -18.520 -0.557 -5.725 1.00 97.75 102 TYR A N 1
ATOM 750 C CA . TYR A 1 102 ? -18.753 -1.288 -4.485 1.00 97.75 102 TYR A CA 1
ATOM 751 C C . TYR A 1 102 ? -18.775 -2.792 -4.744 1.00 97.75 102 TYR A C 1
ATOM 753 O O . TYR A 1 102 ? -19.352 -3.253 -5.730 1.00 97.75 102 TYR A O 1
ATOM 761 N N . VAL A 1 103 ? -18.171 -3.540 -3.829 1.00 97.44 103 VAL A N 1
ATOM 762 C CA . VAL A 1 103 ? -18.151 -5.005 -3.847 1.00 97.44 103 VAL A CA 1
ATOM 763 C C . VAL A 1 103 ? -18.824 -5.551 -2.595 1.00 97.44 103 VAL A C 1
ATOM 765 O O . VAL A 1 103 ? -18.936 -4.847 -1.586 1.00 97.44 103 VAL A O 1
ATOM 768 N N . ASP A 1 104 ? -19.244 -6.814 -2.644 1.00 97.94 104 ASP A N 1
ATOM 769 C CA . ASP A 1 104 ? -19.700 -7.516 -1.446 1.00 97.94 104 ASP A CA 1
ATOM 770 C C . ASP A 1 104 ? -18.546 -7.595 -0.435 1.00 97.94 104 ASP A C 1
ATOM 772 O O . ASP A 1 104 ? -17.467 -8.067 -0.799 1.00 97.94 104 ASP A O 1
ATOM 776 N N . PRO A 1 105 ? -18.719 -7.128 0.816 1.00 97.94 105 PRO A N 1
ATOM 777 C CA . PRO A 1 105 ? -17.597 -7.010 1.734 1.00 97.94 105 PRO A CA 1
ATOM 778 C C . PRO A 1 105 ? -16.957 -8.349 2.094 1.00 97.94 105 PRO A C 1
ATOM 780 O O . PRO A 1 105 ? -17.634 -9.281 2.531 1.00 97.94 105 PRO A O 1
ATOM 783 N N . PHE A 1 106 ? -15.630 -8.414 2.007 1.00 97.62 106 PHE A N 1
ATOM 784 C CA . PHE A 1 106 ? -14.852 -9.574 2.441 1.00 97.62 106 PHE A CA 1
ATOM 785 C C . PHE A 1 106 ? -13.593 -9.159 3.203 1.00 97.62 106 PHE A C 1
ATOM 787 O O . PHE A 1 106 ? -13.044 -8.071 3.008 1.00 97.62 106 PHE A O 1
ATOM 794 N N . VAL A 1 107 ? -13.153 -10.031 4.112 1.00 98.06 107 VAL A N 1
ATOM 795 C CA . VAL A 1 107 ? -12.037 -9.767 5.027 1.00 98.06 107 VAL A CA 1
ATOM 796 C C . VAL A 1 107 ? -10.754 -10.392 4.489 1.00 98.06 107 VAL A C 1
ATOM 798 O O . VAL A 1 107 ? -10.737 -11.568 4.133 1.00 98.06 107 VAL A O 1
ATOM 801 N N . VAL A 1 108 ? -9.670 -9.619 4.479 1.00 97.25 108 VAL A N 1
ATOM 802 C CA . VAL A 1 108 ? -8.338 -10.041 4.028 1.00 97.25 108 VAL A CA 1
ATOM 803 C C . VAL A 1 108 ? -7.253 -9.592 5.002 1.00 97.25 108 VAL A C 1
ATOM 805 O O . VAL A 1 108 ? -7.416 -8.612 5.729 1.00 97.25 108 VAL A O 1
ATOM 808 N N . GLN A 1 109 ? -6.122 -10.298 4.999 1.00 97.25 109 GLN A N 1
ATOM 809 C CA . GLN A 1 109 ? -4.910 -9.865 5.708 1.00 97.25 109 GLN A CA 1
ATOM 810 C C . GLN A 1 109 ? -4.021 -8.994 4.820 1.00 97.25 109 GLN A C 1
ATOM 812 O O . GLN A 1 109 ? -3.386 -8.060 5.301 1.00 97.25 109 GLN A O 1
ATOM 817 N N . ASN A 1 110 ? -4.002 -9.275 3.520 1.00 96.38 110 ASN A N 1
ATOM 818 C CA . ASN A 1 110 ? -3.215 -8.555 2.537 1.00 96.38 110 ASN A CA 1
ATOM 819 C C . ASN A 1 110 ? -3.995 -8.346 1.231 1.00 96.38 110 ASN A C 1
ATOM 821 O O . ASN A 1 110 ? -4.917 -9.095 0.910 1.00 96.38 110 ASN A O 1
ATOM 825 N N . LEU A 1 111 ? -3.612 -7.310 0.490 1.00 93.81 111 LEU A N 1
ATOM 826 C CA . LEU A 1 111 ? -4.160 -6.939 -0.810 1.00 93.81 111 LEU A CA 1
ATOM 827 C C . LEU A 1 111 ? -3.031 -6.942 -1.840 1.00 93.81 111 LEU A C 1
ATOM 829 O O . LEU A 1 111 ? -2.024 -6.266 -1.639 1.00 93.81 111 LEU A O 1
ATOM 833 N N . TYR A 1 112 ? -3.207 -7.661 -2.944 1.00 93.25 112 TYR A N 1
ATOM 834 C CA . TYR A 1 112 ? -2.272 -7.607 -4.065 1.00 93.25 112 TYR A CA 1
ATOM 835 C C . TYR A 1 112 ? -2.694 -6.513 -5.039 1.00 93.25 112 TYR A C 1
ATOM 837 O O . TYR A 1 112 ? -3.837 -6.499 -5.493 1.00 93.25 112 TYR A O 1
ATOM 845 N N . THR A 1 113 ? -1.776 -5.606 -5.359 1.00 87.81 113 THR A N 1
ATOM 846 C CA . THR A 1 113 ? -1.979 -4.562 -6.363 1.00 87.81 113 THR A CA 1
ATOM 847 C C . THR A 1 113 ? -0.967 -4.717 -7.486 1.00 87.81 113 THR A C 1
ATOM 849 O O . THR A 1 113 ? 0.214 -4.989 -7.271 1.00 87.81 113 THR A O 1
ATOM 852 N N . GLN A 1 114 ? -1.448 -4.541 -8.704 1.00 77.94 114 GLN A N 1
ATOM 853 C CA . GLN A 1 114 ? -0.676 -4.578 -9.936 1.00 77.94 114 GLN A CA 1
ATOM 854 C C . GLN A 1 114 ? -1.342 -3.585 -10.887 1.00 77.94 114 GLN A C 1
ATOM 856 O O . GLN A 1 114 ? -2.570 -3.461 -10.868 1.00 77.94 114 GLN A O 1
ATOM 861 N N . SER A 1 115 ? -0.527 -2.800 -11.584 1.00 66.94 115 SER A N 1
ATOM 862 C CA . SER A 1 115 ? -0.977 -1.853 -12.604 1.00 66.94 115 SER A CA 1
ATOM 863 C C . SER A 1 115 ? -1.146 -2.520 -13.962 1.00 66.94 115 SER A C 1
ATOM 865 O O . SER A 1 115 ? -0.574 -3.616 -14.170 1.00 66.94 115 SER A O 1
#

Sequence (115 aa):
MQREVGLTVEQVAGLSSTPPQWIGEPQPLLIQGKGRFNCSSLNSPTGATICNETSPECSPYAITVIPGKTYRLGISSVTTLSALSFQIEGHNMTVVEADGHYVDPFVVQNLYTQS

Radius of gyration: 18.34 Å; chains: 1; bounding box: 50×31×50 Å

Organism: Citrus unshiu (NCBI:txid55188)

Foldseek 3Di:
DDDDPDDDPVQVVQCVDVVRHHPDDDAFDADVRATDGQEDCDPDVPPGDHLDPVDPNRDHDDDDDDPPDDDDDDDDDPDPDDKDKDADPPDKDWDQDDPRDGDDIDIDRIDIDDD

InterPro domains:
  IPR001117 Multicopper oxidase, second cupredoxin domain [PF00394] (16-111)
  IPR008972 Cupredoxin [G3DSA:2.60.40.420] (6-115)
  IPR008972 Cupredoxin [SSF49503] (10-112)
  IPR045087 Multicopper oxidase [PTHR11709] (26-112)